Protein AF-A0A9X2ZSM5-F1 (afdb_monomer_lite)

Secondary structure (DSSP, 8-state):
--GGGGGSTT--PPPHHHHHH----PPPPTT--PPTT-B-SSTTPPPB---TT--

Radius of gyration: 15.53 Å; chains: 1; bounding box: 43×22×32 Å

pLDDT: mean 76.4, std 8.12, range [57.06, 91.75]

Organism: NCBI:txid2987686

Structure (mmCIF, N/CA/C/O backbone):
data_AF-A0A9X2ZSM5-F1
#
_entry.id   AF-A0A9X2ZSM5-F1
#
loop_
_atom_site.group_PDB
_atom_site.id
_atom_site.type_symbol
_atom_site.label_atom_id
_atom_site.label_alt_id
_atom_site.label_comp_id
_atom_site.label_asym_id
_atom_site.label_entity_id
_atom_site.label_seq_id
_atom_site.pdbx_PDB_ins_code
_atom_site.Cartn_x
_atom_site.Cartn_y
_atom_site.Cartn_z
_atom_site.occupancy
_atom_site.B_iso_or_equiv
_atom_site.auth_seq_id
_atom_site.auth_comp_id
_atom_site.auth_asym_id
_atom_site.auth_atom_id
_atom_site.pdbx_PDB_model_num
ATOM 1 N N . MET A 1 1 ? -14.694 8.368 6.349 1.00 60.50 1 MET A N 1
ATOM 2 C CA . MET A 1 1 ? -14.664 6.933 5.985 1.00 60.50 1 MET A CA 1
ATOM 3 C C . MET A 1 1 ? -16.078 6.479 5.667 1.00 60.50 1 MET A C 1
ATOM 5 O O . MET A 1 1 ? -16.987 6.808 6.423 1.00 60.50 1 MET A O 1
ATOM 9 N N . LEU A 1 2 ? -16.268 5.794 4.540 1.00 65.44 2 LEU A N 1
ATOM 10 C CA . LEU A 1 2 ? -17.572 5.310 4.078 1.00 65.44 2 LEU A CA 1
ATOM 11 C C . LEU A 1 2 ? -18.004 4.116 4.946 1.00 65.44 2 LEU A C 1
ATOM 13 O O . LEU A 1 2 ? -17.658 2.974 4.658 1.00 65.44 2 LEU A O 1
ATOM 17 N N . LYS A 1 3 ? -18.724 4.385 6.045 1.00 65.88 3 LYS A N 1
ATOM 18 C CA . LYS A 1 3 ? -19.153 3.370 7.031 1.00 65.88 3 LYS A CA 1
ATOM 19 C C . LYS A 1 3 ? -19.975 2.225 6.418 1.00 65.88 3 LYS A C 1
ATOM 21 O O . LYS A 1 3 ? -20.003 1.138 6.977 1.00 65.88 3 LYS A O 1
ATOM 26 N N . SER A 1 4 ? -20.600 2.458 5.264 1.00 75.62 4 SER A N 1
ATOM 27 C CA . SER A 1 4 ? -21.407 1.479 4.530 1.00 75.62 4 SER A CA 1
ATOM 28 C C . SER A 1 4 ? -20.609 0.299 3.968 1.00 75.62 4 SER A C 1
ATOM 30 O O . SER A 1 4 ? -21.188 -0.758 3.737 1.00 75.62 4 SER A O 1
ATOM 32 N N . ILE A 1 5 ? -19.292 0.436 3.773 1.00 76.31 5 ILE A N 1
ATOM 33 C CA . ILE A 1 5 ? -18.453 -0.644 3.226 1.00 76.31 5 ILE A CA 1
ATOM 34 C C . ILE A 1 5 ? -18.361 -1.821 4.208 1.00 76.31 5 ILE A C 1
ATOM 36 O O . ILE A 1 5 ? -18.349 -2.970 3.780 1.00 76.31 5 ILE A O 1
ATOM 40 N N . LEU A 1 6 ? -18.378 -1.557 5.520 1.00 76.12 6 LEU A N 1
ATOM 41 C CA . LEU A 1 6 ? -18.358 -2.605 6.550 1.00 76.12 6 LEU A CA 1
ATOM 42 C C . LEU A 1 6 ? -19.659 -3.420 6.610 1.00 76.12 6 LEU A C 1
ATOM 44 O O . LEU A 1 6 ? -19.685 -4.486 7.214 1.00 76.12 6 LEU A O 1
ATOM 48 N N . SER A 1 7 ? -20.736 -2.939 5.984 1.00 81.62 7 SER A N 1
ATOM 49 C CA . SER A 1 7 ? -22.011 -3.658 5.894 1.00 81.62 7 SER A CA 1
ATOM 50 C C . SER A 1 7 ? -22.042 -4.680 4.751 1.00 81.62 7 SER A C 1
ATOM 52 O O . SER A 1 7 ? -23.013 -5.425 4.624 1.00 81.62 7 SER A O 1
ATOM 54 N N . LEU A 1 8 ? -21.004 -4.728 3.909 1.00 87.38 8 LEU A N 1
ATOM 55 C CA . LEU A 1 8 ? -20.892 -5.706 2.832 1.00 87.38 8 LEU A CA 1
ATOM 56 C C . LEU A 1 8 ? -20.471 -7.070 3.385 1.00 87.38 8 LEU A C 1
ATOM 58 O O . LEU A 1 8 ? -19.578 -7.182 4.226 1.00 87.38 8 LEU A O 1
ATOM 62 N N . LYS A 1 9 ? -21.089 -8.136 2.871 1.00 85.00 9 LYS A N 1
ATOM 63 C CA . LYS A 1 9 ? -20.749 -9.512 3.247 1.00 85.00 9 LYS A CA 1
ATOM 64 C C . LYS A 1 9 ? -19.277 -9.788 2.917 1.00 85.00 9 LYS A C 1
ATOM 66 O O . LYS A 1 9 ? -18.882 -9.713 1.758 1.00 85.00 9 LYS A O 1
ATOM 71 N N . GLY A 1 10 ? -18.491 -10.129 3.938 1.00 82.50 10 GLY A N 1
ATOM 72 C CA . GLY A 1 10 ? -17.057 -10.406 3.810 1.00 82.50 10 GLY A CA 1
ATOM 73 C C . GLY A 1 10 ? -16.143 -9.202 4.055 1.00 82.50 10 GLY A C 1
ATOM 74 O O . GLY A 1 10 ? -14.928 -9.378 4.079 1.00 82.50 10 GLY A O 1
ATOM 75 N N . ALA A 1 11 ? -16.688 -8.003 4.283 1.00 86.19 11 ALA A N 1
ATOM 76 C CA . ALA A 1 11 ? -15.891 -6.879 4.756 1.00 86.19 11 ALA A CA 1
ATOM 77 C C . ALA A 1 11 ? -15.543 -7.069 6.241 1.00 86.19 11 ALA A C 1
ATOM 79 O O . ALA A 1 11 ? -16.415 -7.335 7.067 1.00 86.19 11 ALA A O 1
ATOM 80 N N . GLN A 1 12 ? -14.265 -6.910 6.582 1.00 88.31 12 GLN A N 1
ATOM 81 C CA . GLN A 1 12 ? -13.774 -6.982 7.954 1.00 88.31 12 GLN A CA 1
ATOM 82 C C . GLN A 1 12 ? -12.980 -5.719 8.278 1.00 88.31 12 GLN A C 1
ATOM 84 O O . GLN A 1 12 ? -12.051 -5.353 7.559 1.00 88.31 12 GLN A O 1
ATOM 89 N N . GLU A 1 13 ? -13.332 -5.058 9.380 1.00 87.88 13 GLU A N 1
ATOM 90 C CA . GLU A 1 13 ? -12.533 -3.953 9.899 1.00 87.88 13 GLU A CA 1
ATOM 91 C C . GLU A 1 13 ? -11.280 -4.499 10.591 1.00 87.88 13 GLU A C 1
ATOM 93 O O . GLU A 1 13 ? -11.358 -5.337 11.491 1.00 87.88 13 GLU A O 1
ATOM 98 N N . LEU A 1 14 ? -10.112 -4.017 10.169 1.00 88.31 14 LEU A N 1
ATOM 99 C CA . LEU A 1 14 ? -8.844 -4.365 10.798 1.00 88.31 14 LEU A CA 1
ATOM 100 C C . LEU A 1 14 ? -8.616 -3.509 12.041 1.00 88.31 14 LEU A C 1
ATOM 102 O O . LEU A 1 14 ? -8.766 -2.286 12.012 1.00 88.31 14 LEU A O 1
ATOM 106 N N . THR A 1 15 ? -8.160 -4.139 13.120 1.00 91.75 15 THR A N 1
ATOM 107 C CA . THR A 1 15 ? -7.707 -3.421 14.317 1.00 91.75 15 THR A CA 1
ATOM 108 C C . THR A 1 15 ? -6.483 -2.553 14.011 1.00 91.75 15 THR A C 1
ATOM 110 O O . THR A 1 15 ? -5.723 -2.821 13.081 1.00 91.75 15 THR A O 1
ATOM 113 N N . LYS A 1 16 ? -6.207 -1.549 14.855 1.00 86.62 16 LYS A N 1
ATOM 114 C CA . LYS A 1 16 ? -4.995 -0.713 14.729 1.00 86.62 16 LYS A CA 1
ATOM 115 C C . LYS A 1 16 ? -3.697 -1.528 14.706 1.00 86.62 16 LYS A C 1
ATOM 117 O O . LYS A 1 16 ? -2.729 -1.103 14.084 1.00 86.62 16 LYS A O 1
ATOM 122 N N . LYS A 1 17 ? -3.657 -2.670 15.404 1.00 88.50 17 LYS A N 1
ATOM 123 C CA . LYS A 1 17 ? -2.500 -3.572 15.398 1.00 88.50 17 LYS A CA 1
ATOM 124 C C . LYS A 1 17 ? -2.351 -4.244 14.032 1.00 88.50 17 LYS A C 1
ATOM 126 O O . LYS A 1 17 ? -1.294 -4.126 13.430 1.00 88.50 17 LYS A O 1
ATOM 131 N N . GLN A 1 18 ? -3.428 -4.830 13.513 1.00 86.62 18 GLN A N 1
ATOM 132 C CA . GLN A 1 18 ? -3.437 -5.477 12.197 1.00 86.62 18 GLN A CA 1
ATOM 133 C C . GLN A 1 18 ? -3.117 -4.496 11.067 1.00 86.62 18 GLN A C 1
ATOM 135 O O . GLN A 1 18 ? -2.379 -4.837 10.155 1.00 86.62 18 GLN A O 1
ATOM 140 N N . GLN A 1 19 ? -3.593 -3.251 11.152 1.00 82.62 19 GLN A N 1
ATOM 141 C CA . GLN A 1 19 ? -3.249 -2.209 10.177 1.00 82.62 19 GLN A CA 1
ATOM 142 C C . GLN A 1 19 ? -1.740 -1.918 10.135 1.00 82.62 19 GLN A C 1
ATOM 144 O O . GLN A 1 19 ? -1.199 -1.683 9.060 1.00 82.62 19 GLN A O 1
ATOM 149 N N . LYS A 1 20 ? -1.048 -1.961 11.283 1.00 79.50 20 LYS A N 1
ATOM 150 C CA . LYS A 1 20 ? 0.414 -1.784 11.352 1.00 79.50 20 LYS A CA 1
ATOM 151 C C . LYS A 1 20 ? 1.191 -2.982 10.805 1.00 79.50 20 LYS A C 1
ATOM 153 O O . LYS A 1 20 ? 2.340 -2.820 10.418 1.00 79.50 20 LYS A O 1
ATOM 158 N N . GLU A 1 21 ? 0.583 -4.165 10.800 1.00 82.62 21 GLU A N 1
ATOM 159 C CA . GLU A 1 21 ? 1.177 -5.401 10.276 1.00 82.62 21 GLU A CA 1
ATOM 160 C C . GLU A 1 21 ? 1.055 -5.506 8.745 1.00 82.62 21 GLU A C 1
ATOM 162 O O . GLU A 1 21 ? 1.707 -6.358 8.137 1.00 82.62 21 GLU A O 1
ATOM 167 N N . ILE A 1 22 ? 0.267 -4.632 8.102 1.00 77.88 22 ILE A N 1
ATOM 168 C CA . ILE A 1 22 ? 0.182 -4.554 6.640 1.00 77.88 22 ILE A CA 1
ATOM 169 C C . ILE A 1 22 ? 1.511 -4.025 6.096 1.00 77.88 22 ILE A C 1
ATOM 171 O O . ILE A 1 22 ? 1.758 -2.822 6.019 1.00 77.88 22 ILE A O 1
ATOM 175 N N . ASN A 1 23 ? 2.367 -4.952 5.679 1.00 70.12 23 ASN A N 1
ATOM 176 C CA . ASN A 1 23 ? 3.626 -4.666 5.006 1.00 70.12 23 ASN A CA 1
ATOM 177 C C . ASN A 1 23 ? 3.386 -4.564 3.493 1.00 70.12 23 ASN A C 1
ATOM 179 O O . ASN A 1 23 ? 3.697 -5.479 2.733 1.00 70.12 23 ASN A O 1
ATOM 183 N N . GLY A 1 24 ? 2.784 -3.455 3.065 1.00 68.06 24 GLY A N 1
ATOM 184 C CA . GLY A 1 24 ? 2.567 -3.118 1.657 1.00 68.06 24 GLY A CA 1
ATOM 185 C C . GLY A 1 24 ? 3.216 -1.783 1.297 1.00 68.06 24 GLY A C 1
ATOM 186 O O . GLY A 1 24 ? 3.374 -0.912 2.149 1.00 68.06 24 GLY A O 1
ATOM 187 N N . GLY A 1 25 ? 3.596 -1.621 0.032 1.00 74.44 25 GLY A N 1
ATOM 188 C CA . GLY A 1 25 ? 4.051 -0.347 -0.527 1.00 74.44 25 GLY A CA 1
ATOM 189 C C . GLY A 1 25 ? 3.151 0.071 -1.684 1.00 74.44 25 GLY A C 1
ATOM 190 O O . GLY A 1 25 ? 2.488 -0.770 -2.290 1.00 74.44 25 GLY A O 1
ATOM 191 N N . TRP A 1 26 ? 3.113 1.365 -1.989 1.00 77.44 26 TRP A N 1
ATOM 192 C CA . TRP A 1 26 ? 2.416 1.855 -3.177 1.00 77.44 26 TRP A CA 1
ATOM 193 C C . TRP A 1 26 ? 3.145 1.371 -4.434 1.00 77.44 26 TRP A C 1
ATOM 195 O O 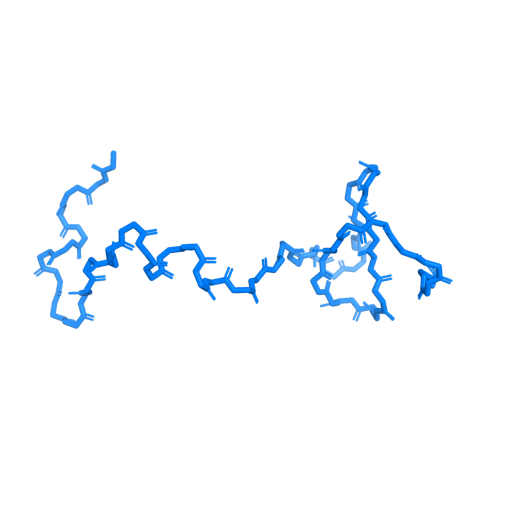. TRP A 1 26 ? 4.359 1.505 -4.509 1.00 77.44 26 TRP A O 1
ATOM 205 N N . VAL A 1 27 ? 2.432 0.796 -5.401 1.00 81.62 27 VAL A N 1
ATOM 206 C CA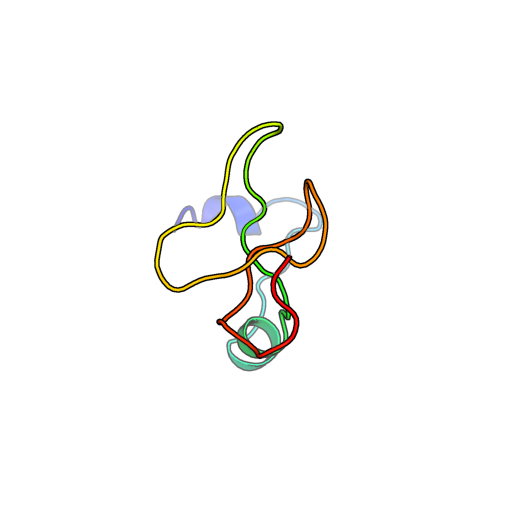 . VAL A 1 27 ? 3.008 0.347 -6.678 1.00 81.62 27 VAL A CA 1
ATOM 207 C C . VAL A 1 27 ? 2.712 1.413 -7.735 1.00 81.62 27 VAL A C 1
ATOM 209 O O . VAL A 1 27 ? 1.541 1.779 -7.884 1.00 81.62 27 VAL A O 1
ATOM 212 N N . PRO A 1 28 ? 3.721 1.924 -8.462 1.00 80.12 28 PRO A N 1
ATOM 213 C CA . PRO A 1 28 ? 3.478 2.862 -9.540 1.00 80.12 28 PRO A CA 1
ATOM 214 C C . PRO A 1 28 ? 2.772 2.170 -10.715 1.00 80.12 28 PRO A C 1
ATOM 216 O O . PRO A 1 28 ? 2.938 0.966 -10.921 1.00 80.12 28 PRO A O 1
ATOM 219 N N . PRO A 1 29 ? 1.985 2.917 -11.508 1.00 79.31 29 PRO A N 1
ATOM 220 C CA . PRO A 1 29 ? 1.441 2.398 -12.760 1.00 79.31 29 PRO A CA 1
ATOM 221 C C . PRO A 1 29 ? 2.575 1.976 -13.709 1.00 79.31 29 PRO A C 1
ATOM 223 O O . PRO A 1 29 ? 3.707 2.435 -13.567 1.00 79.31 29 PRO A O 1
ATOM 226 N N . ALA A 1 30 ? 2.277 1.120 -14.690 1.00 77.25 30 ALA A N 1
ATOM 227 C CA . ALA A 1 30 ? 3.266 0.679 -15.677 1.00 77.25 30 ALA A CA 1
ATOM 228 C C . ALA A 1 30 ? 3.942 1.882 -16.366 1.00 77.25 30 ALA A C 1
ATOM 230 O O . ALA A 1 30 ? 3.260 2.805 -16.814 1.00 77.25 30 ALA A O 1
ATOM 231 N N . GLY A 1 31 ? 5.278 1.884 -16.411 1.00 74.94 31 GLY A N 1
ATOM 232 C CA . GLY A 1 31 ? 6.088 3.009 -16.905 1.00 74.94 31 GLY A CA 1
ATOM 233 C C . GLY A 1 31 ? 6.223 4.199 -15.940 1.00 74.94 31 GLY A C 1
ATOM 234 O O . GLY A 1 31 ? 6.861 5.191 -16.284 1.00 74.94 31 GLY A O 1
ATOM 235 N N . GLY A 1 32 ? 5.626 4.128 -14.747 1.00 75.31 32 GLY A N 1
ATOM 236 C CA . GLY A 1 32 ? 5.760 5.122 -13.685 1.00 75.31 32 GLY A CA 1
ATOM 237 C C . GLY A 1 32 ? 6.885 4.791 -12.700 1.00 75.31 32 GLY A C 1
ATOM 238 O O . GLY A 1 32 ? 7.226 3.630 -12.491 1.00 75.31 32 GLY A O 1
ATOM 239 N N . TYR A 1 33 ? 7.414 5.825 -12.046 1.00 76.69 33 TYR A N 1
ATOM 240 C CA . TYR A 1 33 ? 8.467 5.712 -11.034 1.00 76.69 33 TYR A CA 1
ATOM 241 C C . TYR A 1 33 ? 7.928 5.968 -9.627 1.00 76.69 33 TYR A C 1
ATOM 243 O O . TYR A 1 33 ? 6.885 6.601 -9.433 1.00 76.69 33 TYR A O 1
ATOM 251 N N . CYS A 1 34 ? 8.671 5.496 -8.631 1.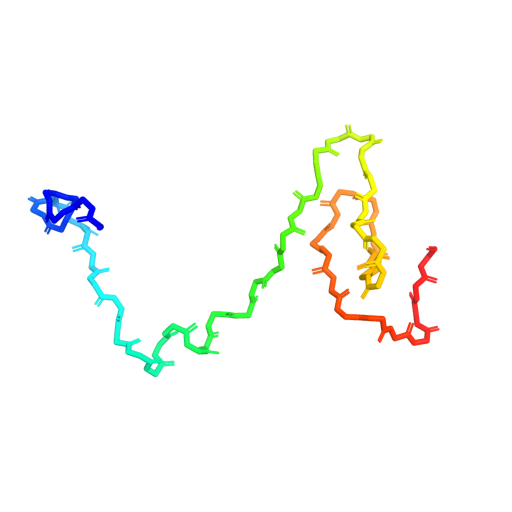00 80.06 34 CYS A N 1
ATOM 252 C CA . CYS A 1 34 ? 8.407 5.827 -7.241 1.00 80.06 34 CYS A CA 1
ATOM 253 C C . CYS A 1 34 ? 8.600 7.328 -6.969 1.00 80.06 34 CYS A C 1
ATOM 255 O O . CYS A 1 34 ? 9.492 7.947 -7.552 1.00 80.06 34 CYS A O 1
ATOM 257 N N . PRO A 1 35 ? 7.786 7.935 -6.085 1.00 79.12 35 PRO A N 1
ATOM 258 C CA . PRO A 1 35 ? 7.962 9.330 -5.705 1.00 79.12 35 PRO A CA 1
ATOM 259 C C . PRO A 1 35 ? 9.326 9.553 -5.035 1.00 79.12 35 PRO A C 1
ATOM 261 O O . PRO A 1 35 ? 9.871 8.653 -4.388 1.00 79.12 35 PRO A O 1
ATOM 264 N N . ASN A 1 36 ? 9.850 10.778 -5.149 1.00 74.19 36 ASN A N 1
ATOM 265 C CA . ASN A 1 36 ? 11.133 11.167 -4.557 1.00 74.19 36 ASN A CA 1
ATOM 266 C C . ASN A 1 36 ? 11.211 10.789 -3.069 1.00 74.19 36 ASN A C 1
ATOM 268 O O . ASN A 1 36 ? 10.296 11.070 -2.294 1.00 74.19 36 ASN A O 1
ATOM 272 N N . GLY A 1 37 ? 12.321 10.163 -2.672 1.00 74.12 37 GLY A N 1
ATOM 273 C CA . GLY A 1 37 ? 12.516 9.650 -1.312 1.00 74.12 37 GLY A CA 1
ATOM 274 C C . GLY A 1 37 ? 11.957 8.242 -1.080 1.00 74.12 37 GLY A C 1
ATOM 275 O O . GLY A 1 37 ? 11.916 7.791 0.063 1.00 74.12 37 GLY A O 1
ATOM 276 N N . THR A 1 38 ? 11.549 7.535 -2.136 1.00 76.75 38 THR A N 1
ATOM 277 C CA . THR A 1 38 ? 11.232 6.100 -2.121 1.00 76.75 38 THR A CA 1
ATOM 278 C C . THR A 1 38 ? 11.852 5.409 -3.335 1.00 76.75 38 THR A C 1
ATOM 280 O O . THR A 1 38 ? 12.083 6.049 -4.355 1.00 76.75 38 THR A O 1
ATOM 283 N N . CYS A 1 39 ? 12.137 4.114 -3.221 1.00 77.19 39 CYS A N 1
ATOM 284 C CA . CYS A 1 39 ? 12.759 3.315 -4.275 1.00 77.19 39 CYS A CA 1
ATOM 285 C C . CYS A 1 39 ? 11.879 2.150 -4.712 1.00 77.19 39 CYS A C 1
ATOM 287 O O . CYS A 1 39 ? 11.135 1.580 -3.907 1.00 77.19 39 CYS A O 1
ATOM 289 N N . GLN A 1 40 ? 12.055 1.747 -5.966 1.00 74.62 40 GLN A N 1
ATOM 290 C CA . GLN A 1 40 ? 11.598 0.470 -6.498 1.00 74.62 40 GLN A CA 1
ATOM 291 C C . GLN A 1 40 ? 12.790 -0.494 -6.553 1.00 74.62 40 GLN A C 1
ATOM 293 O O . GLN A 1 40 ? 13.899 -0.068 -6.844 1.00 74.62 40 GLN A O 1
ATOM 298 N N . TYR A 1 41 ? 12.573 -1.778 -6.262 1.00 72.88 41 TYR A N 1
ATOM 299 C CA . TYR A 1 41 ? 13.612 -2.818 -6.401 1.00 72.88 41 TYR A CA 1
ATOM 300 C C . TYR A 1 41 ? 13.464 -3.636 -7.690 1.00 72.88 41 TYR A C 1
ATOM 302 O O . TYR A 1 41 ? 14.388 -4.330 -8.091 1.00 72.88 41 TYR A O 1
ATOM 310 N N . VAL A 1 42 ? 12.281 -3.589 -8.308 1.00 74.38 42 VAL A N 1
ATOM 311 C CA . VAL A 1 42 ? 11.928 -4.266 -9.562 1.00 74.38 42 VAL A CA 1
ATOM 312 C C . VAL A 1 42 ? 10.937 -3.387 -10.321 1.00 74.38 42 VAL A C 1
ATOM 314 O O . VAL A 1 42 ? 10.114 -2.725 -9.684 1.00 74.38 42 VAL A O 1
ATOM 317 N N . GLU A 1 43 ? 10.984 -3.384 -11.652 1.00 70.12 43 GLU A N 1
ATOM 318 C CA . GLU A 1 43 ? 10.002 -2.669 -12.477 1.00 70.12 43 GLU A CA 1
ATOM 319 C C . GLU A 1 43 ? 8.579 -3.171 -12.162 1.00 70.12 43 GLU A C 1
ATOM 321 O O . GLU A 1 43 ? 8.333 -4.374 -12.071 1.00 70.12 43 GLU A O 1
ATOM 326 N N . GLY A 1 44 ? 7.646 -2.251 -11.905 1.00 69.94 44 GLY A N 1
ATOM 327 C CA . GLY A 1 44 ? 6.284 -2.589 -11.460 1.00 69.94 44 GLY A CA 1
ATOM 328 C C . GLY A 1 44 ? 6.178 -3.129 -10.021 1.00 69.94 44 GLY A C 1
ATOM 329 O O .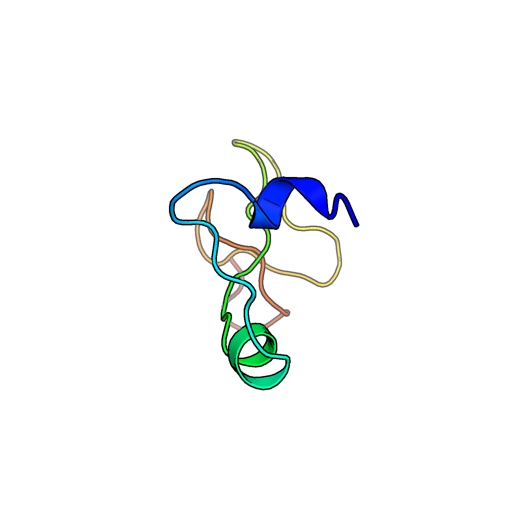 GLY A 1 44 ? 5.113 -3.584 -9.610 1.00 69.94 44 GLY A O 1
ATOM 330 N N . GLY A 1 45 ? 7.254 -3.082 -9.230 1.00 77.06 45 GLY A N 1
ATOM 331 C CA . GLY A 1 45 ? 7.258 -3.446 -7.811 1.00 77.06 45 GLY A CA 1
ATOM 332 C C . GLY A 1 45 ? 6.751 -2.340 -6.874 1.00 77.06 45 GLY A C 1
ATOM 333 O O . GLY A 1 45 ? 6.652 -1.177 -7.264 1.00 77.06 45 GLY A O 1
ATOM 334 N N . PRO A 1 46 ? 6.454 -2.660 -5.604 1.00 81.00 46 PRO A N 1
ATOM 335 C CA . PRO A 1 46 ? 6.048 -1.657 -4.625 1.00 81.00 46 PRO A CA 1
ATOM 336 C C . PRO A 1 46 ? 7.205 -0.722 -4.268 1.00 81.00 46 PRO A C 1
ATOM 338 O O . PRO A 1 46 ? 8.319 -1.170 -3.991 1.00 81.00 46 PRO A O 1
ATOM 341 N N . CYS A 1 47 ? 6.904 0.568 -4.181 1.00 80.00 47 CYS A N 1
ATOM 342 C CA . CYS A 1 47 ? 7.785 1.578 -3.631 1.00 80.00 47 CYS A CA 1
ATOM 343 C C . CYS A 1 47 ? 8.028 1.313 -2.153 1.00 80.00 47 CYS A C 1
ATOM 345 O O . CYS A 1 47 ? 7.100 1.104 -1.363 1.00 80.00 47 CYS A O 1
ATOM 347 N N . ARG A 1 48 ? 9.298 1.342 -1.771 1.00 77.50 48 ARG A N 1
ATOM 348 C CA . ARG A 1 48 ? 9.744 1.182 -0.392 1.00 77.50 48 ARG A CA 1
ATOM 349 C C . ARG A 1 48 ? 10.630 2.350 0.002 1.00 77.50 48 ARG A C 1
ATOM 351 O O . ARG A 1 48 ? 11.042 3.153 -0.829 1.00 77.50 48 ARG A O 1
ATOM 358 N N . ARG A 1 49 ? 10.943 2.441 1.292 1.00 72.81 49 ARG A N 1
ATOM 359 C CA . ARG A 1 49 ? 11.933 3.408 1.768 1.00 72.81 49 ARG A CA 1
ATOM 360 C C . ARG A 1 49 ? 13.291 3.155 1.094 1.00 72.81 49 ARG A C 1
ATOM 362 O O . ARG A 1 49 ? 13.575 1.994 0.778 1.00 72.81 49 ARG A O 1
ATOM 369 N N . PRO A 1 50 ? 14.095 4.210 0.880 1.00 68.38 50 PRO A N 1
ATOM 370 C CA . PRO A 1 50 ? 15.408 4.085 0.269 1.00 68.38 50 PRO A CA 1
ATOM 371 C C . PRO A 1 50 ? 16.267 3.109 1.075 1.00 68.38 50 PRO A C 1
ATOM 373 O O . PRO A 1 50 ? 16.278 3.166 2.306 1.00 68.38 50 PRO A O 1
ATOM 376 N N . SER A 1 51 ? 16.945 2.203 0.382 1.00 65.56 51 SER A N 1
ATOM 377 C CA . SER A 1 51 ? 18.003 1.354 0.933 1.00 65.56 51 SER A CA 1
ATOM 378 C C . SER A 1 51 ? 19.092 1.184 -0.124 1.00 65.56 51 SER A C 1
ATOM 380 O O . SER A 1 51 ? 18.883 1.547 -1.278 1.00 65.56 51 SER A O 1
ATOM 382 N N . ASP A 1 52 ? 20.233 0.608 0.239 1.00 57.06 52 ASP A N 1
ATOM 383 C CA . ASP A 1 52 ? 21.402 0.491 -0.646 1.00 57.06 52 ASP A CA 1
ATOM 384 C C . ASP A 1 52 ? 21.201 -0.429 -1.874 1.00 57.06 52 ASP A C 1
ATOM 386 O O . ASP A 1 52 ? 22.121 -0.618 -2.661 1.00 57.06 52 ASP A O 1
ATOM 390 N N . LEU A 1 53 ? 20.010 -1.018 -2.050 1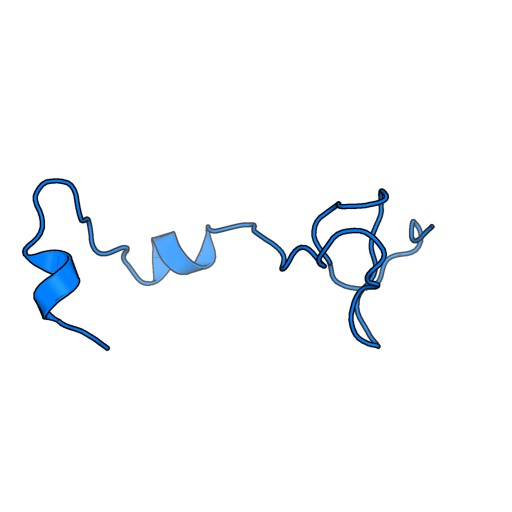.00 59.06 53 LEU A N 1
ATOM 391 C CA . LEU A 1 53 ? 19.678 -1.974 -3.115 1.00 59.06 53 LEU A CA 1
ATOM 392 C C . LEU A 1 53 ? 18.747 -1.394 -4.203 1.00 59.06 53 LEU A C 1
ATOM 394 O O . LEU A 1 53 ? 18.131 -2.166 -4.935 1.00 59.06 53 LEU A O 1
ATOM 398 N N . CYS A 1 54 ? 18.576 -0.068 -4.290 1.00 60.22 54 CYS A N 1
ATOM 399 C CA . CYS A 1 54 ? 17.734 0.545 -5.328 1.00 60.22 54 CYS A CA 1
ATOM 400 C C . CYS A 1 54 ? 18.312 0.284 -6.738 1.00 60.22 54 CYS A C 1
ATOM 402 O O . CYS A 1 54 ? 19.515 0.449 -6.938 1.00 60.22 54 CYS A O 1
ATOM 404 N N . ILE A 1 55 ? 17.453 -0.125 -7.683 1.00 61.38 55 ILE A N 1
ATOM 405 C CA . ILE A 1 55 ? 17.771 -0.204 -9.125 1.00 61.38 55 ILE A CA 1
ATOM 406 C C . ILE A 1 55 ? 17.739 1.173 -9.785 1.00 61.38 55 ILE A C 1
ATOM 408 O O . ILE A 1 55 ? 16.955 2.031 -9.314 1.00 61.38 55 ILE A O 1
#

Foldseek 3Di:
DPPCQCVDVPDDDDDPVVVVVPPFAQFDDQVDADPPQWADQDRRGGTDGDDPRGD

Sequence (55 aa):
MLKSILSLKGAQ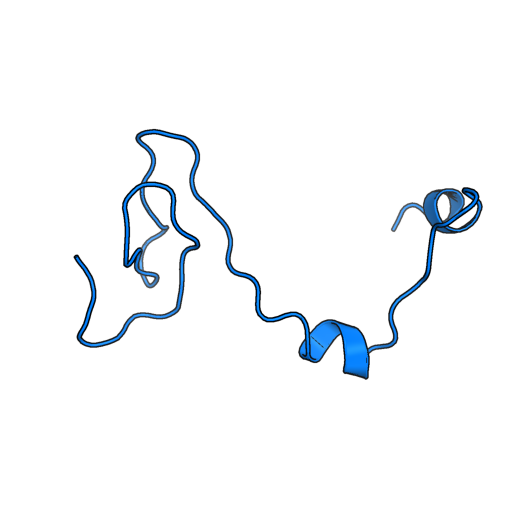ELTKKQQKEINGGWVPPAGGYCPNGTCQYVEGGPCRRPSDLCI